Protein AF-A0A7U5PGJ9-F1 (afdb_monomer_lite)

Organism: NCBI:txid1443113

Sequence (113 aa):
MQIVEISMLERSGRTLTAISLLKGFRNTGVNAVLMATDTHRQELIERFDIPRAWLTGLNHQSLITNYTIIIDDYEH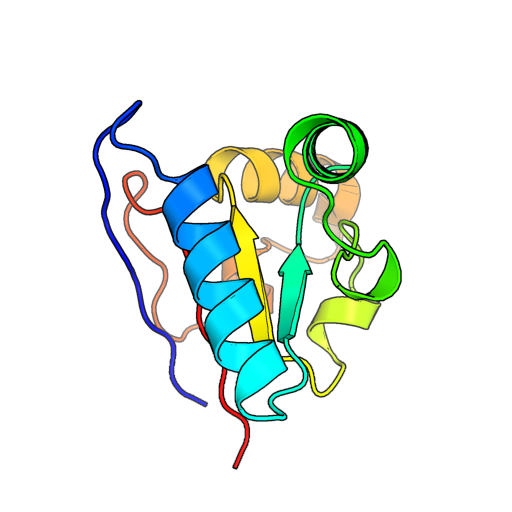VEAIWNRDFSSEGLLRPLIGGTHVCNPNATAFIFCEH

Secondary structure (DSSP, 8-state):
------B--TTSSHHHHHHHHHHHHHHTT--EEEE--HHHHHHHHHHH---GGGEE-S-GGGGSSS-EEEESSHHHHHHHHHHHTGGG--HHHHT-SS----TTB--------

Structure (mmCIF, N/CA/C/O backbone):
data_AF-A0A7U5PGJ9-F1
#
_entry.id   AF-A0A7U5PGJ9-F1
#
loop_
_atom_site.group_PDB
_atom_site.id
_atom_site.type_symbol
_atom_site.label_atom_id
_atom_site.label_alt_id
_atom_site.label_comp_id
_atom_site.label_asym_id
_atom_site.label_entity_id
_atom_site.label_seq_id
_atom_site.pdbx_PDB_ins_code
_atom_site.Cartn_x
_atom_site.Cartn_y
_atom_site.Cartn_z
_atom_site.occupancy
_atom_site.B_iso_or_equiv
_atom_site.auth_seq_id
_atom_site.auth_comp_id
_atom_site.auth_asym_id
_atom_site.auth_atom_id
_atom_site.pdbx_PDB_model_num
ATOM 1 N N . MET A 1 1 ? 5.034 -6.839 17.696 1.00 49.88 1 MET A N 1
ATOM 2 C CA . MET A 1 1 ? 4.964 -6.428 16.280 1.00 49.88 1 MET A CA 1
ATOM 3 C C . MET A 1 1 ? 4.818 -7.682 15.428 1.00 49.88 1 MET A C 1
ATOM 5 O O . MET A 1 1 ? 5.667 -8.559 15.536 1.00 49.88 1 MET A O 1
ATOM 9 N N . GLN A 1 2 ? 3.716 -7.817 14.687 1.00 50.50 2 GLN A N 1
ATOM 10 C CA . GLN A 1 2 ? 3.393 -8.993 13.865 1.00 50.50 2 GLN A CA 1
ATOM 11 C C . GLN A 1 2 ? 3.305 -8.574 12.395 1.00 50.50 2 GLN A C 1
ATOM 13 O O . GLN A 1 2 ? 2.719 -7.537 12.102 1.00 50.50 2 GLN A O 1
ATOM 18 N N . ILE A 1 3 ? 3.872 -9.385 11.500 1.00 57.16 3 ILE A N 1
ATOM 19 C CA . ILE A 1 3 ? 3.847 -9.174 10.046 1.00 57.16 3 ILE A CA 1
ATOM 20 C C . ILE A 1 3 ? 2.982 -10.264 9.416 1.00 57.16 3 ILE A C 1
ATOM 22 O O . ILE A 1 3 ? 3.091 -11.435 9.787 1.00 57.16 3 ILE A O 1
ATOM 26 N N . VAL A 1 4 ? 2.116 -9.873 8.479 1.00 56.06 4 VAL A N 1
ATOM 27 C CA . VAL A 1 4 ? 1.218 -10.775 7.745 1.00 56.06 4 VAL A CA 1
ATOM 28 C C . VAL A 1 4 ? 1.483 -10.632 6.249 1.00 56.06 4 VAL A C 1
ATOM 30 O O . VAL A 1 4 ? 1.312 -9.547 5.699 1.00 56.06 4 VAL A O 1
ATOM 33 N N . GLU A 1 5 ? 1.890 -11.732 5.613 1.00 61.78 5 GLU A N 1
ATOM 34 C CA . GLU A 1 5 ? 2.111 -11.837 4.168 1.00 61.78 5 GLU A CA 1
ATOM 35 C C . GLU A 1 5 ? 0.872 -12.397 3.475 1.00 61.78 5 GLU A C 1
ATOM 37 O O . GLU A 1 5 ? 0.350 -13.440 3.876 1.00 61.78 5 GLU A O 1
ATOM 42 N N . ILE A 1 6 ? 0.438 -11.751 2.394 1.00 62.88 6 ILE A N 1
ATOM 43 C CA . ILE A 1 6 ? -0.622 -12.274 1.531 1.00 62.88 6 ILE A CA 1
ATOM 44 C C . ILE A 1 6 ? -0.049 -12.450 0.123 1.00 62.88 6 ILE A C 1
ATOM 46 O O . ILE A 1 6 ? 0.084 -11.495 -0.648 1.00 62.88 6 ILE A O 1
ATOM 50 N N . SER A 1 7 ? 0.324 -13.690 -0.204 1.00 66.75 7 SER A N 1
ATOM 51 C CA . SER A 1 7 ? 0.789 -14.065 -1.541 1.00 66.75 7 SER A CA 1
ATOM 52 C C . SER A 1 7 ? -0.392 -14.143 -2.504 1.00 66.75 7 SER A C 1
ATOM 54 O O . SER A 1 7 ? -1.362 -14.862 -2.265 1.00 66.75 7 SER A O 1
ATOM 56 N N . MET A 1 8 ? -0.310 -13.410 -3.610 1.00 66.12 8 MET A N 1
ATOM 57 C CA . MET A 1 8 ? -1.378 -13.319 -4.602 1.00 66.12 8 MET A CA 1
ATOM 58 C C . MET A 1 8 ? -0.775 -13.352 -6.001 1.00 66.12 8 MET A C 1
ATOM 60 O O . MET A 1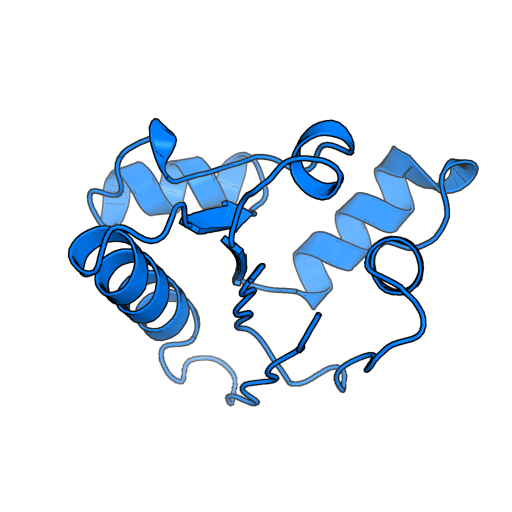 8 ? 0.208 -12.669 -6.271 1.00 66.12 8 MET A O 1
ATOM 64 N N . LEU A 1 9 ? -1.382 -14.096 -6.924 1.00 72.12 9 LEU A N 1
ATOM 65 C CA . LEU A 1 9 ? -0.944 -14.130 -8.324 1.00 72.12 9 LEU A CA 1
ATOM 66 C C . LEU A 1 9 ? -1.091 -12.753 -8.986 1.00 72.12 9 LEU A C 1
ATOM 68 O O . LEU A 1 9 ? -1.913 -11.933 -8.567 1.00 72.12 9 LEU A O 1
ATOM 72 N N . GLU A 1 10 ? -0.318 -12.480 -10.034 1.00 68.06 10 GLU A N 1
ATOM 73 C CA . GLU A 1 10 ? -0.505 -11.253 -10.810 1.00 68.06 10 GLU A CA 1
ATOM 74 C C . GLU A 1 10 ? -1.933 -11.171 -11.354 1.00 68.06 10 GLU A C 1
ATOM 76 O O . GLU A 1 10 ? -2.543 -12.181 -11.702 1.00 68.06 10 GLU A O 1
ATOM 81 N N . ARG A 1 11 ? -2.480 -9.950 -11.413 1.00 70.44 11 ARG A N 1
ATOM 82 C CA . ARG A 1 11 ? -3.838 -9.671 -11.921 1.00 70.44 11 ARG A CA 1
ATOM 83 C C . ARG A 1 11 ? -4.976 -10.372 -11.159 1.00 70.44 11 ARG A C 1
ATOM 85 O O . ARG A 1 11 ? -6.110 -10.352 -11.621 1.00 70.44 11 ARG A O 1
ATOM 92 N N . SER A 1 12 ? -4.718 -10.909 -9.965 1.00 74.88 12 SER A N 1
ATOM 93 C CA . SER A 1 12 ? -5.739 -11.529 -9.099 1.00 74.88 12 SER A CA 1
ATOM 94 C C . SER A 1 12 ? -6.527 -10.537 -8.225 1.00 74.88 12 SER A C 1
ATOM 96 O O . SER A 1 12 ? -7.267 -10.947 -7.338 1.00 74.88 12 SER A O 1
ATOM 98 N N . GLY A 1 13 ? -6.380 -9.226 -8.457 1.00 77.00 13 GLY A N 1
ATOM 99 C CA . GLY A 1 13 ? -7.016 -8.189 -7.633 1.00 77.00 13 GLY A CA 1
ATOM 100 C C . GLY A 1 13 ? -6.203 -7.779 -6.398 1.00 77.00 13 GLY A C 1
ATOM 101 O O . GLY A 1 13 ? -6.786 -7.433 -5.372 1.00 77.00 13 GLY A O 1
ATOM 102 N N . ARG A 1 14 ? -4.866 -7.791 -6.493 1.00 77.75 14 ARG A N 1
ATOM 103 C CA . ARG A 1 14 ? -3.927 -7.384 -5.424 1.00 77.75 14 ARG A CA 1
ATOM 104 C C . ARG A 1 14 ? -4.265 -6.010 -4.837 1.00 77.75 14 ARG A C 1
ATOM 106 O O . ARG A 1 14 ? -4.601 -5.909 -3.661 1.00 77.75 14 ARG A O 1
ATOM 113 N N . THR A 1 15 ? -4.329 -4.991 -5.691 1.00 81.94 15 THR A N 1
ATOM 114 C CA . THR A 1 15 ? -4.682 -3.619 -5.305 1.00 81.94 15 THR A CA 1
ATOM 115 C C . THR A 1 15 ? -6.055 -3.529 -4.638 1.00 81.94 15 THR A C 1
ATOM 117 O O . THR A 1 15 ? -6.209 -2.873 -3.612 1.00 81.94 15 THR A O 1
ATOM 120 N N . LEU A 1 16 ? -7.062 -4.248 -5.153 1.00 84.56 16 LEU A N 1
ATOM 121 C CA . LEU A 1 16 ? -8.394 -4.295 -4.534 1.00 84.56 16 LEU A CA 1
ATOM 122 C C . LEU A 1 16 ? -8.362 -4.933 -3.140 1.00 84.56 16 LEU A C 1
ATOM 124 O O . LEU A 1 16 ? -9.097 -4.506 -2.249 1.00 84.56 16 LEU A O 1
ATOM 128 N N . THR A 1 17 ? -7.499 -5.926 -2.938 1.00 83.31 17 THR A N 1
ATOM 129 C CA . THR A 1 17 ? -7.296 -6.574 -1.639 1.00 83.31 17 THR A CA 1
ATOM 130 C C . THR A 1 17 ? -6.621 -5.619 -0.660 1.00 83.31 17 THR A C 1
ATOM 132 O O . THR A 1 17 ? -7.137 -5.427 0.440 1.00 83.31 17 THR A O 1
ATOM 135 N N . ALA A 1 18 ? -5.546 -4.939 -1.073 1.00 83.69 18 ALA A N 1
ATOM 136 C CA . ALA A 1 18 ? -4.878 -3.916 -0.266 1.00 83.69 18 ALA A CA 1
ATOM 137 C C . ALA A 1 18 ? -5.840 -2.782 0.139 1.00 83.69 18 ALA A C 1
ATOM 139 O O . ALA A 1 18 ? -5.900 -2.398 1.307 1.00 83.69 18 ALA A O 1
ATOM 140 N N . ILE A 1 19 ? -6.671 -2.306 -0.795 1.00 86.62 19 ILE A N 1
ATOM 141 C CA . ILE A 1 19 ? -7.718 -1.308 -0.528 1.00 86.62 19 ILE A CA 1
ATOM 142 C C . ILE A 1 19 ? -8.769 -1.841 0.454 1.00 86.62 19 ILE A C 1
ATOM 144 O O . ILE A 1 19 ? -9.205 -1.116 1.349 1.00 86.62 19 ILE A O 1
ATOM 148 N N . SER A 1 20 ? -9.204 -3.092 0.293 1.00 85.44 20 SER A N 1
ATOM 149 C CA . SER A 1 20 ? -10.219 -3.696 1.165 1.00 85.44 20 SER A CA 1
ATOM 150 C C . SER A 1 20 ? -9.705 -3.846 2.595 1.00 85.44 20 SER A C 1
ATOM 152 O O . SER A 1 20 ? -10.433 -3.540 3.539 1.00 85.44 20 SER A O 1
ATOM 154 N N . LEU A 1 21 ? -8.436 -4.229 2.759 1.00 84.88 21 LEU A N 1
ATOM 155 C CA . LEU A 1 21 ? -7.758 -4.263 4.054 1.00 84.88 21 LEU A CA 1
ATOM 156 C C . LEU A 1 21 ? -7.656 -2.863 4.664 1.00 84.88 21 LEU A C 1
ATOM 158 O O . LEU A 1 21 ? -8.042 -2.679 5.815 1.00 84.88 21 LEU A O 1
ATOM 162 N N . LEU A 1 22 ? -7.221 -1.866 3.885 1.00 87.50 22 LEU A N 1
ATOM 163 C CA . LEU A 1 22 ? -7.138 -0.468 4.323 1.00 87.50 22 LEU A CA 1
ATOM 164 C C . LEU A 1 22 ? -8.481 0.033 4.859 1.00 87.50 22 LEU A C 1
ATOM 166 O O . LEU A 1 22 ? -8.552 0.566 5.968 1.00 87.50 22 LEU A O 1
ATOM 170 N N . LYS A 1 23 ? -9.552 -0.171 4.084 1.00 88.94 23 LYS A N 1
ATOM 171 C CA . LYS A 1 23 ? -10.919 0.195 4.472 1.00 88.94 23 LYS A CA 1
ATOM 172 C C . LYS A 1 23 ? -11.356 -0.569 5.720 1.00 88.94 23 LYS A C 1
ATOM 174 O O . LYS A 1 23 ? -11.898 0.044 6.633 1.00 88.94 23 LYS A O 1
ATOM 179 N N . GLY A 1 24 ? -11.079 -1.871 5.788 1.00 85.94 24 GLY A N 1
ATOM 180 C CA . GLY A 1 24 ? -11.361 -2.707 6.955 1.00 85.94 24 GLY A CA 1
ATOM 181 C C . GLY A 1 24 ? -10.739 -2.151 8.236 1.00 85.94 24 GLY A C 1
ATOM 182 O O . GLY A 1 24 ? -11.462 -1.892 9.193 1.00 85.94 24 GLY A O 1
ATOM 183 N N . PHE A 1 25 ? -9.432 -1.875 8.227 1.00 83.06 25 PHE A N 1
ATOM 184 C CA . PHE A 1 25 ? -8.726 -1.314 9.383 1.00 83.06 25 PHE A CA 1
ATOM 185 C C . PHE A 1 25 ? -9.242 0.059 9.792 1.00 83.06 25 PHE A C 1
ATOM 187 O O . PHE A 1 25 ? -9.503 0.309 10.970 1.00 83.06 25 PHE A O 1
ATOM 194 N N . ARG A 1 26 ? -9.428 0.957 8.823 1.00 84.69 26 ARG A N 1
ATOM 195 C CA . ARG A 1 26 ? -9.938 2.302 9.101 1.00 84.69 26 A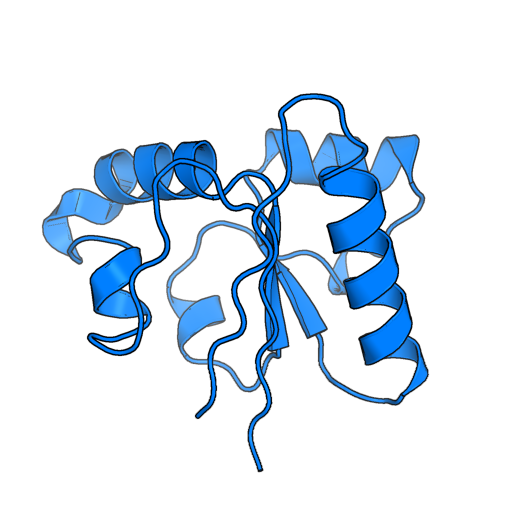RG A CA 1
ATOM 196 C C . ARG A 1 26 ? -11.348 2.264 9.685 1.00 84.69 26 ARG A C 1
ATOM 198 O O . ARG A 1 26 ? -11.625 3.000 10.629 1.00 84.69 26 ARG A O 1
ATOM 205 N N . ASN A 1 27 ? -12.202 1.361 9.203 1.00 87.62 27 ASN A N 1
ATOM 206 C CA . ASN A 1 27 ? -13.552 1.165 9.735 1.00 87.62 27 ASN A CA 1
ATOM 207 C C . ASN A 1 27 ? -13.556 0.618 11.172 1.00 87.62 27 ASN A C 1
ATOM 209 O O . ASN A 1 27 ? -14.503 0.874 11.910 1.00 87.62 27 ASN A O 1
ATOM 213 N N . THR A 1 28 ? -12.507 -0.096 11.592 1.00 81.81 28 THR A N 1
ATOM 214 C CA . THR A 1 28 ? -12.343 -0.582 12.974 1.00 81.81 28 THR A CA 1
ATOM 215 C C . THR A 1 28 ? -11.578 0.393 13.875 1.00 81.81 28 THR A C 1
ATOM 217 O O . THR A 1 28 ? -11.205 0.029 14.986 1.00 81.81 28 THR A O 1
ATOM 220 N N . GLY A 1 29 ? -11.314 1.620 13.414 1.00 79.94 29 GLY A N 1
ATOM 221 C CA . GLY A 1 29 ? -10.587 2.641 14.178 1.00 79.94 29 GLY A CA 1
ATOM 222 C C . GLY A 1 29 ? -9.067 2.456 14.206 1.00 79.94 29 GLY A C 1
ATOM 223 O O . GLY A 1 29 ? -8.376 3.202 14.895 1.00 79.94 29 GLY A O 1
ATOM 224 N N . VAL A 1 30 ? -8.529 1.499 13.445 1.00 80.69 30 VAL A N 1
ATOM 225 C CA . VAL A 1 30 ? -7.085 1.294 13.322 1.00 80.69 30 VAL A CA 1
ATOM 226 C C . VAL A 1 30 ? -6.503 2.366 12.408 1.00 80.69 30 VAL A C 1
ATOM 228 O O . VAL A 1 30 ? -7.027 2.673 11.331 1.00 80.69 30 VAL A O 1
ATOM 231 N N . ASN A 1 31 ? -5.390 2.951 12.838 1.00 78.44 31 ASN A N 1
ATOM 232 C CA . ASN A 1 31 ? -4.725 4.018 12.113 1.00 78.44 31 ASN A CA 1
ATOM 233 C C . ASN A 1 31 ? -3.906 3.461 10.934 1.00 78.44 31 ASN A C 1
ATOM 235 O O . ASN A 1 31 ? -2.690 3.372 11.020 1.00 78.44 31 ASN A O 1
ATOM 239 N N . ALA A 1 32 ? -4.560 3.055 9.840 1.00 83.25 32 ALA A N 1
ATOM 240 C CA . ALA A 1 32 ? -3.903 2.376 8.716 1.00 83.25 32 ALA A CA 1
ATOM 241 C C . ALA A 1 32 ? -3.630 3.256 7.490 1.00 83.25 32 ALA A C 1
ATOM 243 O O . ALA A 1 32 ? -4.502 3.985 7.024 1.00 83.25 32 ALA A O 1
ATOM 244 N N . VAL A 1 33 ? -2.445 3.163 6.903 1.00 86.75 33 VAL A N 1
ATOM 245 C CA . VAL A 1 33 ? -2.081 3.868 5.669 1.00 86.75 33 VAL A CA 1
ATOM 246 C C . VAL A 1 33 ? -1.661 2.884 4.592 1.00 86.75 33 VAL A C 1
ATOM 248 O O . VAL A 1 33 ? -1.062 1.853 4.886 1.00 86.75 33 VAL A O 1
ATOM 251 N N . LEU A 1 34 ? -1.947 3.223 3.339 1.00 87.06 34 LEU A N 1
ATOM 252 C CA . LEU A 1 34 ? -1.411 2.521 2.185 1.00 87.06 34 LEU A CA 1
ATOM 253 C C . LEU A 1 34 ? -0.192 3.285 1.663 1.00 87.06 34 LEU A C 1
ATOM 255 O O . LEU A 1 34 ? -0.297 4.436 1.231 1.00 87.06 34 LEU A O 1
ATOM 259 N N . MET A 1 35 ? 0.971 2.650 1.751 1.00 86.12 35 MET A N 1
ATOM 260 C CA . MET A 1 35 ? 2.225 3.151 1.217 1.00 86.12 35 MET A CA 1
ATOM 261 C C . MET A 1 35 ? 2.351 2.770 -0.254 1.00 86.12 35 MET A C 1
ATOM 263 O O . MET A 1 35 ? 2.243 1.600 -0.619 1.00 86.12 35 MET A O 1
ATOM 267 N N . ALA A 1 36 ? 2.577 3.777 -1.089 1.00 85.56 36 ALA A N 1
ATOM 268 C CA . ALA A 1 36 ? 2.691 3.615 -2.529 1.00 85.56 36 ALA A CA 1
ATOM 269 C C . ALA A 1 36 ? 3.523 4.745 -3.147 1.00 85.56 36 ALA A C 1
ATOM 271 O O . ALA A 1 36 ? 3.691 5.819 -2.556 1.00 85.56 36 ALA A O 1
ATOM 272 N N . THR A 1 37 ? 4.008 4.522 -4.368 1.00 85.75 37 THR A N 1
ATOM 273 C CA . THR A 1 37 ? 4.688 5.548 -5.173 1.00 85.75 37 THR A CA 1
ATOM 274 C C . THR A 1 37 ? 3.765 6.735 -5.454 1.00 85.75 37 THR A C 1
ATOM 276 O O . THR A 1 37 ? 2.543 6.612 -5.386 1.00 85.75 37 THR A O 1
ATOM 279 N N . ASP A 1 38 ? 4.326 7.899 -5.782 1.00 87.19 38 ASP A N 1
ATOM 280 C CA . ASP A 1 38 ? 3.535 9.106 -6.067 1.00 87.19 38 ASP A CA 1
ATOM 281 C C . ASP A 1 38 ? 2.523 8.878 -7.191 1.00 87.19 38 ASP A C 1
ATOM 283 O O . ASP A 1 38 ? 1.347 9.212 -7.039 1.00 87.19 38 ASP A O 1
ATOM 287 N N . THR A 1 39 ? 2.966 8.240 -8.274 1.00 86.94 39 THR A N 1
ATOM 288 C CA . THR A 1 39 ? 2.120 7.870 -9.412 1.00 86.94 39 THR A CA 1
ATOM 289 C C . THR A 1 39 ? 0.986 6.942 -8.986 1.00 86.94 39 THR A C 1
ATOM 291 O O . THR A 1 39 ? -0.174 7.218 -9.286 1.00 86.94 39 THR A O 1
ATOM 294 N N . HIS A 1 40 ? 1.293 5.882 -8.230 1.00 86.75 40 HIS A N 1
ATOM 295 C CA . HIS A 1 40 ? 0.281 4.913 -7.802 1.00 86.75 40 HIS A CA 1
ATOM 296 C C . HIS A 1 40 ? -0.714 5.520 -6.808 1.00 86.75 40 HIS A C 1
ATOM 298 O O . HIS A 1 40 ? -1.906 5.242 -6.869 1.00 86.75 40 HIS A O 1
ATOM 304 N N . ARG A 1 41 ? -0.281 6.437 -5.930 1.00 90.06 41 ARG A N 1
ATOM 305 C CA . ARG A 1 41 ? -1.207 7.163 -5.043 1.00 90.06 41 ARG A CA 1
ATOM 306 C C . ARG A 1 41 ? -2.216 8.003 -5.818 1.00 90.06 41 ARG A C 1
ATOM 308 O O . ARG A 1 41 ? -3.378 8.025 -5.422 1.00 90.06 41 ARG A O 1
ATOM 315 N N . GLN A 1 42 ? -1.802 8.683 -6.890 1.00 89.81 42 GLN A N 1
ATOM 316 C CA . GLN A 1 42 ? -2.748 9.433 -7.727 1.00 89.81 42 GLN A CA 1
ATOM 317 C C . GLN A 1 42 ? -3.765 8.497 -8.375 1.00 89.81 42 GLN A C 1
ATOM 319 O O . GLN A 1 42 ? -4.964 8.749 -8.284 1.00 89.81 42 GLN A O 1
ATOM 324 N N . GLU A 1 43 ? -3.305 7.367 -8.914 1.00 89.31 43 GLU A N 1
ATOM 325 C CA . GLU A 1 43 ? -4.190 6.344 -9.467 1.00 89.31 43 GLU A CA 1
ATOM 326 C C . GLU A 1 43 ? -5.208 5.841 -8.427 1.00 89.31 43 GLU A C 1
ATOM 328 O O . GLU A 1 43 ? -6.402 5.730 -8.717 1.00 89.31 43 GLU A O 1
ATOM 333 N N . LEU A 1 44 ? -4.760 5.583 -7.195 1.00 89.12 44 LEU A N 1
ATOM 334 C CA . LEU A 1 44 ? -5.619 5.135 -6.098 1.00 89.12 44 LEU A CA 1
ATOM 335 C C . LEU A 1 44 ? -6.695 6.165 -5.726 1.00 89.12 44 LEU A C 1
ATOM 337 O O . LEU A 1 44 ? -7.839 5.790 -5.458 1.00 89.12 44 LEU A O 1
ATOM 341 N N . ILE A 1 45 ? -6.348 7.452 -5.729 1.00 91.12 45 ILE A N 1
ATOM 342 C CA . ILE A 1 45 ? -7.287 8.549 -5.460 1.00 91.12 45 ILE A CA 1
ATOM 343 C C . ILE A 1 45 ? -8.320 8.645 -6.585 1.00 91.12 45 ILE A C 1
ATOM 345 O O . ILE A 1 45 ? -9.518 8.660 -6.317 1.00 91.12 45 ILE A O 1
ATOM 349 N N . GLU A 1 46 ? -7.866 8.685 -7.836 1.00 91.06 46 GLU A N 1
ATOM 350 C CA . GLU A 1 46 ? -8.721 8.925 -9.002 1.00 91.06 46 GLU A CA 1
ATOM 351 C C . GLU A 1 46 ? -9.657 7.752 -9.305 1.00 91.06 46 GLU A C 1
ATOM 353 O O . GLU A 1 46 ? -10.802 7.959 -9.708 1.00 91.06 46 GLU A O 1
ATOM 358 N N . ARG A 1 47 ? -9.187 6.512 -9.117 1.00 90.19 47 ARG A N 1
ATOM 359 C CA . ARG A 1 47 ? -9.928 5.307 -9.522 1.00 90.19 47 ARG A CA 1
ATOM 360 C C . ARG A 1 47 ? -10.724 4.654 -8.399 1.00 90.19 47 ARG A C 1
ATOM 362 O O . ARG A 1 47 ? -11.704 3.971 -8.691 1.00 90.19 47 ARG A O 1
ATOM 369 N N . PHE A 1 48 ? -10.301 4.806 -7.143 1.00 87.81 48 PHE A N 1
ATOM 370 C CA . PHE A 1 48 ? -10.861 4.049 -6.014 1.00 87.81 48 PHE A CA 1
ATOM 371 C C . PHE A 1 48 ? -11.383 4.922 -4.865 1.00 87.81 48 PHE A C 1
ATOM 373 O O . PHE A 1 48 ? -11.816 4.368 -3.846 1.00 87.81 48 PHE A O 1
ATOM 380 N N . ASP A 1 49 ? -11.366 6.250 -5.041 1.00 87.44 49 ASP A N 1
ATOM 381 C CA . ASP A 1 49 ? -11.860 7.247 -4.082 1.00 87.44 49 ASP A CA 1
ATOM 382 C C . ASP A 1 49 ? -11.260 7.052 -2.679 1.00 87.44 49 ASP A C 1
ATOM 384 O O . ASP A 1 49 ? -11.944 7.020 -1.654 1.00 87.44 49 ASP A O 1
ATOM 388 N N . ILE A 1 50 ? -9.945 6.814 -2.630 1.00 91.06 50 ILE A N 1
ATOM 389 C CA . ILE A 1 50 ? -9.229 6.649 -1.364 1.00 91.06 50 ILE A CA 1
ATOM 390 C C . ILE A 1 50 ? -8.873 8.031 -0.804 1.00 91.06 50 ILE A C 1
ATOM 392 O O . ILE A 1 50 ? -8.216 8.816 -1.496 1.00 91.06 50 ILE A O 1
ATOM 396 N N . PRO A 1 51 ? -9.239 8.348 0.456 1.00 93.19 51 PRO A N 1
ATOM 397 C CA . PRO A 1 51 ? -8.867 9.614 1.070 1.00 93.19 51 PRO A CA 1
ATOM 398 C C . PRO A 1 51 ? -7.350 9.812 1.075 1.00 93.19 51 PRO A C 1
ATOM 400 O O . PRO A 1 51 ? -6.605 8.929 1.495 1.00 93.19 51 PRO A O 1
ATOM 403 N N . ARG A 1 52 ? -6.880 11.008 0.699 1.00 91.00 52 ARG A N 1
ATOM 404 C CA . ARG A 1 52 ? -5.440 11.339 0.679 1.00 91.00 52 ARG A CA 1
ATOM 405 C C . ARG A 1 52 ? -4.741 11.068 2.012 1.00 91.00 52 ARG A C 1
ATOM 407 O O . ARG A 1 52 ? -3.607 10.615 2.018 1.00 91.00 52 ARG A O 1
ATOM 414 N N . ALA A 1 53 ? -5.429 11.301 3.130 1.00 90.69 53 ALA A N 1
ATOM 415 C CA . ALA A 1 53 ? -4.908 11.054 4.476 1.00 90.69 53 ALA A CA 1
ATOM 416 C C . ALA A 1 53 ? -4.689 9.562 4.798 1.00 90.69 53 ALA A C 1
ATOM 418 O O . ALA A 1 53 ? -4.069 9.233 5.805 1.00 90.69 53 ALA A O 1
ATOM 419 N N . TRP A 1 54 ? -5.229 8.651 3.985 1.00 90.56 54 TRP A N 1
ATOM 420 C CA . TRP A 1 54 ? -5.042 7.207 4.131 1.00 90.56 54 TRP A CA 1
ATOM 421 C C . TRP A 1 54 ? -3.905 6.680 3.260 1.00 90.56 54 TRP A C 1
ATOM 423 O O . TRP A 1 54 ? -3.642 5.482 3.266 1.00 90.56 54 TRP A O 1
ATOM 433 N N . LEU A 1 55 ? -3.243 7.555 2.509 1.00 89.38 55 LEU A N 1
ATOM 434 C CA . LEU A 1 55 ? -2.135 7.207 1.643 1.00 89.38 55 LEU A CA 1
ATOM 435 C C . LEU A 1 55 ? -0.865 7.868 2.167 1.00 89.38 55 LEU A C 1
ATOM 437 O O . LEU A 1 55 ? -0.888 9.017 2.604 1.00 89.38 55 LEU A O 1
ATOM 441 N N . THR A 1 56 ? 0.254 7.161 2.080 1.00 86.88 56 THR A N 1
ATOM 442 C CA . THR A 1 56 ? 1.566 7.734 2.374 1.00 86.88 56 THR A CA 1
ATOM 443 C C . THR A 1 56 ? 2.546 7.443 1.253 1.00 86.88 56 THR A C 1
ATOM 445 O O . THR A 1 56 ? 2.471 6.409 0.588 1.00 86.88 56 THR A O 1
ATOM 448 N N . GLY A 1 57 ? 3.444 8.390 1.004 1.00 85.19 57 GLY A N 1
ATOM 449 C CA . GLY A 1 57 ? 4.526 8.180 0.056 1.00 85.19 57 GLY A CA 1
ATOM 450 C C . GLY A 1 57 ? 5.686 7.399 0.628 1.00 85.19 57 GLY A C 1
ATOM 451 O O . GLY A 1 57 ? 5.716 7.074 1.813 1.00 85.19 57 GLY A O 1
ATOM 452 N N . LEU A 1 58 ? 6.665 7.135 -0.231 1.00 82.19 58 LEU A N 1
ATOM 453 C CA . LEU A 1 58 ? 7.924 6.526 0.173 1.00 82.19 58 LEU A CA 1
ATOM 454 C C . LEU A 1 58 ? 8.707 7.545 1.002 1.00 82.19 58 LEU A C 1
ATOM 456 O O . LEU A 1 58 ? 9.343 8.445 0.463 1.00 82.19 58 LEU A O 1
ATOM 460 N N . ASN A 1 59 ? 8.572 7.464 2.322 1.00 76.25 59 ASN A N 1
ATOM 461 C CA . ASN A 1 59 ? 9.316 8.300 3.249 1.00 76.25 59 ASN A CA 1
ATOM 462 C C . ASN A 1 59 ? 9.584 7.549 4.554 1.00 76.25 59 ASN A C 1
ATOM 464 O O . ASN A 1 59 ? 8.722 6.839 5.076 1.00 76.25 59 ASN A O 1
ATOM 468 N N . HIS A 1 60 ? 10.777 7.761 5.100 1.00 70.19 60 HIS A N 1
ATOM 469 C CA . HIS A 1 60 ? 11.236 7.125 6.330 1.00 70.19 60 HIS A CA 1
ATOM 470 C C . HIS A 1 60 ? 10.389 7.491 7.554 1.00 70.19 60 HIS A C 1
ATOM 472 O O . HIS A 1 60 ? 10.125 6.652 8.410 1.00 70.19 60 HIS A O 1
ATOM 478 N N . GLN A 1 61 ? 9.874 8.719 7.617 1.00 67.25 61 GLN A N 1
ATOM 479 C CA . GLN A 1 61 ? 9.066 9.174 8.749 1.00 67.25 61 GLN A CA 1
ATOM 480 C C . GLN A 1 61 ? 7.760 8.374 8.908 1.00 67.25 61 GLN A C 1
ATOM 482 O O . GLN A 1 61 ? 7.280 8.179 10.024 1.00 67.25 61 GLN A O 1
ATOM 487 N N . SER A 1 62 ? 7.219 7.841 7.811 1.00 65.12 62 SER A N 1
ATOM 488 C CA . SER A 1 62 ? 6.039 6.971 7.830 1.00 65.12 62 SER A CA 1
ATOM 489 C C . SER A 1 62 ? 6.321 5.590 8.409 1.00 65.12 62 SER A C 1
ATOM 491 O O . SER A 1 62 ? 5.391 4.956 8.886 1.00 65.12 62 SER A O 1
ATOM 493 N N . LEU A 1 63 ? 7.579 5.136 8.399 1.00 67.00 63 LEU A N 1
ATOM 494 C CA . LEU A 1 63 ? 7.986 3.855 8.984 1.00 67.00 63 LEU A CA 1
ATOM 495 C C . LEU A 1 63 ? 8.157 3.928 10.511 1.00 67.00 63 LEU A C 1
ATOM 497 O O . LEU A 1 63 ? 8.103 2.902 11.175 1.00 67.00 63 LEU A O 1
ATOM 501 N N . ILE A 1 64 ? 8.356 5.130 11.069 1.00 60.38 64 ILE A N 1
ATOM 502 C CA . ILE A 1 64 ? 8.637 5.358 12.503 1.00 60.38 64 ILE A CA 1
ATOM 503 C C . ILE A 1 64 ? 7.383 5.821 13.276 1.00 60.38 64 ILE A C 1
ATOM 505 O O . ILE A 1 64 ? 7.430 6.103 14.469 1.00 60.38 64 ILE A O 1
ATOM 509 N N . THR A 1 65 ? 6.244 5.958 12.602 1.00 62.12 65 THR A N 1
ATOM 510 C CA . THR A 1 65 ? 5.001 6.487 13.186 1.00 62.12 65 THR A CA 1
ATOM 511 C C . THR A 1 65 ? 4.013 5.362 13.522 1.00 62.12 65 THR A C 1
ATOM 513 O O . THR A 1 65 ? 4.077 4.297 12.918 1.00 62.12 65 THR A O 1
ATOM 516 N N . ASN A 1 66 ? 3.079 5.598 14.461 1.00 64.88 66 ASN A N 1
ATOM 517 C CA . ASN A 1 66 ? 2.051 4.629 14.898 1.00 64.88 66 ASN A CA 1
ATOM 518 C C . ASN A 1 66 ? 0.961 4.406 13.828 1.00 64.88 66 ASN A C 1
ATOM 520 O O . ASN A 1 66 ? -0.222 4.711 14.040 1.00 64.88 66 ASN A O 1
ATOM 524 N N . TYR A 1 67 ? 1.355 3.920 12.654 1.00 68.50 67 TYR A N 1
ATOM 525 C CA . TYR A 1 67 ? 0.440 3.514 11.600 1.00 68.50 67 TYR A CA 1
ATOM 526 C C . TYR A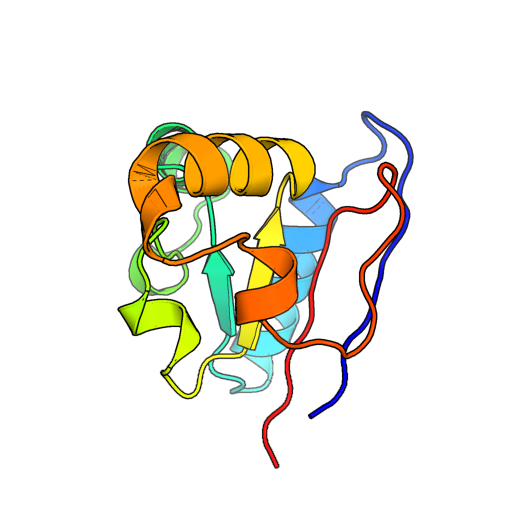 1 67 ? 0.521 2.020 11.330 1.00 68.50 67 TYR A C 1
ATOM 528 O O . TYR A 1 67 ? 1.583 1.403 11.324 1.00 68.50 67 TYR A O 1
ATOM 536 N N . THR A 1 68 ? -0.627 1.464 10.968 1.00 74.88 68 THR A N 1
ATOM 537 C CA . THR A 1 68 ? -0.686 0.204 10.248 1.00 74.88 68 THR A CA 1
ATOM 538 C C . THR A 1 68 ? -0.307 0.437 8.789 1.00 74.88 68 THR A C 1
ATOM 540 O O . THR A 1 68 ? -1.085 1.045 8.060 1.00 74.88 68 THR A O 1
ATOM 543 N N . ILE A 1 69 ? 0.855 -0.028 8.332 1.00 79.62 69 ILE A N 1
ATOM 544 C CA . ILE A 1 69 ? 1.287 0.177 6.941 1.00 79.62 69 ILE A CA 1
ATOM 545 C C . ILE A 1 69 ? 0.861 -1.003 6.067 1.00 79.62 69 ILE A C 1
ATOM 547 O O . ILE A 1 69 ? 1.197 -2.154 6.343 1.00 79.62 69 ILE A O 1
ATOM 551 N N . ILE A 1 70 ? 0.150 -0.691 4.987 1.00 82.88 70 ILE A N 1
ATOM 552 C CA . ILE A 1 70 ? -0.190 -1.593 3.887 1.00 82.88 70 ILE A CA 1
ATOM 553 C C . ILE A 1 70 ? 0.646 -1.164 2.680 1.00 82.88 70 ILE A C 1
ATOM 555 O O . ILE A 1 70 ? 0.533 -0.024 2.252 1.00 82.88 70 ILE A O 1
ATOM 559 N N . ILE A 1 71 ? 1.468 -2.034 2.106 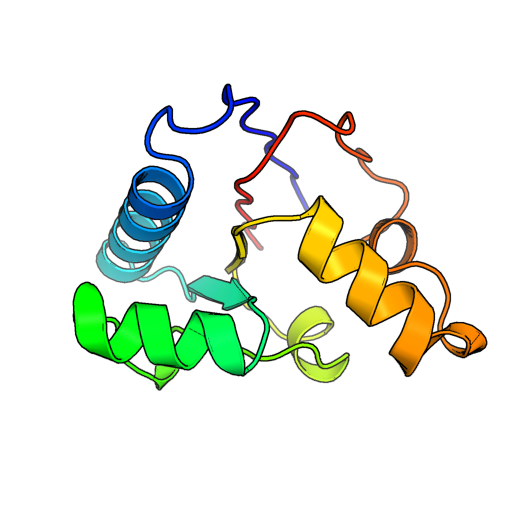1.00 81.31 71 ILE A N 1
ATOM 560 C CA . ILE A 1 71 ? 2.186 -1.740 0.854 1.00 81.31 71 ILE A CA 1
ATOM 561 C C . ILE A 1 71 ? 1.497 -2.490 -0.292 1.00 81.31 71 ILE A C 1
ATOM 563 O O . ILE A 1 71 ? 1.356 -3.711 -0.250 1.00 81.31 71 ILE A O 1
ATOM 567 N N . ASP A 1 72 ? 1.038 -1.759 -1.302 1.00 78.88 72 ASP A N 1
ATOM 568 C CA . ASP A 1 72 ? 0.629 -2.356 -2.577 1.00 78.88 72 ASP A CA 1
ATOM 569 C C . ASP A 1 72 ? 1.836 -2.355 -3.521 1.00 78.88 72 ASP A C 1
ATOM 571 O O . ASP A 1 72 ? 2.623 -1.411 -3.511 1.00 78.88 72 ASP A O 1
ATOM 575 N N . ASP A 1 73 ? 1.987 -3.414 -4.310 1.00 76.12 73 ASP A N 1
ATOM 576 C CA . ASP A 1 73 ? 3.139 -3.650 -5.192 1.00 76.12 73 ASP A CA 1
ATOM 577 C C . ASP A 1 73 ? 4.513 -3.530 -4.492 1.00 76.12 73 ASP A C 1
ATOM 579 O O . ASP A 1 73 ? 5.326 -2.643 -4.767 1.00 76.12 73 ASP A O 1
ATOM 583 N N . TYR A 1 74 ? 4.765 -4.436 -3.538 1.00 77.06 74 TYR A N 1
ATOM 584 C CA . TYR A 1 74 ? 5.973 -4.414 -2.709 1.00 77.06 74 TYR A CA 1
ATOM 585 C C . TYR A 1 74 ? 7.269 -4.398 -3.516 1.00 77.06 74 TYR A C 1
ATOM 587 O O . TYR A 1 74 ? 8.158 -3.622 -3.188 1.00 77.06 74 TYR A O 1
ATOM 595 N N . GLU A 1 75 ? 7.390 -5.230 -4.551 1.00 77.19 75 GLU A N 1
ATOM 596 C CA . GLU A 1 75 ? 8.623 -5.309 -5.341 1.00 77.19 75 GLU A CA 1
ATOM 597 C C . GLU A 1 75 ? 8.937 -3.970 -6.007 1.00 77.19 75 GLU A C 1
ATOM 599 O O . GLU A 1 75 ? 10.078 -3.507 -5.984 1.00 77.19 75 GLU A O 1
ATOM 604 N N . HIS A 1 76 ? 7.915 -3.312 -6.558 1.00 80.06 76 HIS A N 1
ATOM 605 C CA . HIS A 1 76 ? 8.083 -2.008 -7.178 1.00 80.06 76 HIS A CA 1
ATOM 606 C C . HIS A 1 76 ? 8.444 -0.928 -6.152 1.00 80.06 76 HIS A C 1
ATOM 608 O O . HIS A 1 76 ? 9.353 -0.123 -6.379 1.00 80.06 76 HIS A O 1
ATOM 614 N N . VAL A 1 77 ? 7.772 -0.936 -4.999 1.00 82.00 77 VAL A N 1
ATOM 615 C CA . VAL A 1 77 ? 8.055 -0.027 -3.882 1.00 82.00 77 VAL A CA 1
ATOM 616 C C . VAL A 1 77 ? 9.472 -0.235 -3.337 1.00 82.00 77 VAL A C 1
ATOM 618 O O . VAL A 1 77 ? 10.202 0.737 -3.150 1.00 82.00 77 VAL A O 1
ATOM 621 N N . GLU A 1 78 ? 9.892 -1.483 -3.140 1.00 81.88 78 GLU A N 1
ATOM 622 C CA . GLU A 1 78 ? 11.228 -1.851 -2.673 1.00 81.88 78 GLU A CA 1
ATOM 623 C C . GLU A 1 78 ? 12.302 -1.446 -3.689 1.00 81.88 78 GLU A C 1
ATOM 625 O O . GLU A 1 78 ? 13.327 -0.885 -3.305 1.00 81.88 78 GLU A O 1
ATOM 630 N N . ALA A 1 79 ? 12.071 -1.664 -4.985 1.00 84.25 79 ALA A N 1
ATOM 631 C CA . ALA A 1 79 ? 13.010 -1.268 -6.030 1.00 84.25 79 ALA A CA 1
ATOM 632 C C . ALA A 1 79 ? 13.241 0.251 -6.054 1.00 84.25 79 ALA A C 1
ATOM 634 O O . ALA A 1 79 ? 14.383 0.702 -6.165 1.00 84.25 79 ALA A O 1
ATOM 635 N N . ILE A 1 80 ? 12.174 1.044 -5.923 1.00 85.56 80 ILE A N 1
ATOM 636 C CA . ILE A 1 80 ? 12.278 2.507 -5.862 1.00 85.56 80 ILE A CA 1
ATOM 637 C C . ILE A 1 80 ? 12.957 2.939 -4.568 1.00 85.56 80 ILE A C 1
ATOM 639 O O . ILE A 1 80 ? 13.867 3.765 -4.611 1.00 85.56 80 ILE A O 1
ATOM 643 N N . TRP A 1 81 ? 12.577 2.344 -3.437 1.00 85.38 81 TRP A N 1
ATOM 644 C CA . TRP A 1 81 ? 13.189 2.655 -2.153 1.00 85.38 81 TRP A CA 1
ATOM 645 C C . TRP A 1 81 ? 14.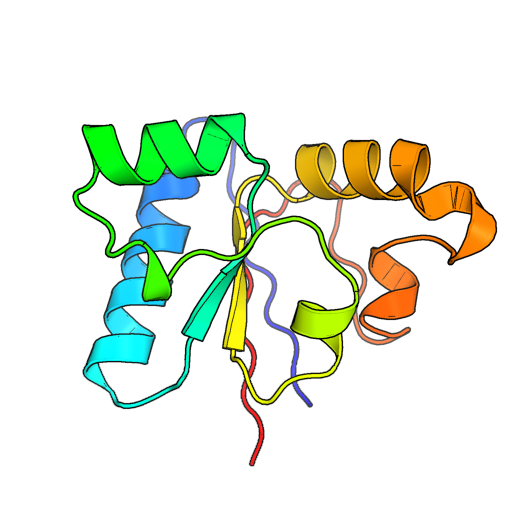700 2.431 -2.179 1.00 85.38 81 TRP A C 1
ATOM 647 O O . TRP A 1 81 ? 15.477 3.321 -1.853 1.00 85.38 81 TRP A O 1
ATOM 657 N N . ASN A 1 82 ? 15.127 1.249 -2.619 1.00 83.94 82 ASN A N 1
ATOM 658 C CA . ASN A 1 82 ? 16.536 0.870 -2.623 1.00 83.94 82 ASN A CA 1
ATOM 659 C C . ASN A 1 82 ? 17.362 1.717 -3.600 1.00 83.94 82 ASN A C 1
ATOM 661 O O . ASN A 1 82 ? 18.568 1.861 -3.412 1.00 83.94 82 ASN A O 1
ATOM 665 N N . ARG A 1 83 ? 16.728 2.277 -4.637 1.00 85.81 83 ARG A N 1
ATOM 666 C CA . ARG A 1 83 ? 17.362 3.222 -5.559 1.00 85.81 83 ARG A CA 1
ATOM 667 C C . ARG A 1 83 ? 17.515 4.605 -4.924 1.00 85.81 83 ARG A C 1
ATOM 669 O O . ARG A 1 83 ? 18.605 5.169 -4.972 1.00 85.81 83 ARG A O 1
ATOM 676 N N . ASP A 1 84 ? 16.441 5.131 -4.341 1.00 85.56 84 ASP A N 1
ATOM 677 C CA . ASP A 1 84 ? 16.351 6.536 -3.929 1.00 85.56 84 ASP A CA 1
ATOM 678 C C . ASP A 1 84 ? 16.887 6.770 -2.499 1.00 85.56 84 ASP A C 1
ATOM 680 O O . ASP A 1 84 ? 17.364 7.861 -2.192 1.00 85.56 84 ASP A O 1
ATOM 684 N N . PHE A 1 85 ? 16.906 5.729 -1.658 1.00 81.06 85 PHE A N 1
ATOM 685 C CA . PHE A 1 85 ? 17.356 5.752 -0.257 1.00 81.06 85 PHE A CA 1
ATOM 686 C C . PHE A 1 85 ? 18.479 4.737 0.013 1.00 81.06 85 PHE A C 1
ATOM 688 O O . PHE A 1 85 ? 18.595 4.190 1.107 1.00 81.06 85 PHE A O 1
ATOM 695 N N . SER A 1 86 ? 19.336 4.464 -0.979 1.00 75.88 86 SER A N 1
ATOM 696 C CA . SER A 1 86 ? 20.387 3.430 -0.886 1.00 75.88 86 SER A CA 1
ATOM 697 C C . SER A 1 86 ? 21.315 3.565 0.335 1.00 75.88 86 SER A C 1
ATOM 699 O O . SER A 1 86 ? 21.770 2.558 0.876 1.00 75.88 86 SER A O 1
ATOM 701 N N . SER A 1 87 ? 21.563 4.791 0.810 1.00 76.62 87 SER A N 1
ATOM 702 C CA . SER A 1 87 ? 22.353 5.077 2.016 1.00 76.62 87 SER A CA 1
ATOM 703 C C . SER A 1 87 ? 21.662 4.698 3.327 1.00 76.62 87 SER A C 1
ATOM 705 O O . SER A 1 87 ? 22.330 4.567 4.350 1.00 76.62 87 SER A O 1
ATOM 707 N N . GLU A 1 88 ? 20.339 4.554 3.313 1.00 71.75 88 GLU A N 1
ATOM 708 C CA . GLU A 1 88 ? 19.522 4.225 4.485 1.00 71.75 88 GLU A CA 1
ATOM 709 C C . GLU A 1 88 ? 19.394 2.709 4.681 1.00 71.75 88 GLU A C 1
ATOM 711 O O . GLU A 1 88 ? 19.012 2.246 5.751 1.00 71.75 88 GLU A O 1
ATOM 716 N N . GLY A 1 89 ? 19.776 1.922 3.673 1.00 73.25 89 GLY A N 1
ATOM 717 C CA . GLY A 1 89 ? 19.619 0.474 3.659 1.00 73.25 89 GLY A CA 1
ATOM 718 C C . GLY A 1 89 ? 18.378 0.030 2.888 1.00 73.25 89 GLY A C 1
ATOM 719 O O . GLY A 1 89 ? 17.624 0.829 2.335 1.00 73.25 89 GLY A O 1
ATOM 720 N N . LEU A 1 90 ? 18.194 -1.287 2.806 1.00 72.88 90 LEU A N 1
ATOM 721 C CA . LEU A 1 90 ? 17.077 -1.863 2.067 1.00 72.88 90 LEU A CA 1
ATOM 722 C C . LEU A 1 90 ? 15.753 -1.604 2.815 1.00 72.88 90 LEU A C 1
ATOM 724 O O . LEU A 1 90 ? 15.727 -1.578 4.047 1.00 72.88 90 LEU A O 1
ATOM 728 N N . LEU A 1 91 ? 14.638 -1.467 2.093 1.00 75.00 91 LEU A N 1
ATOM 729 C CA . LEU A 1 91 ? 13.324 -1.265 2.724 1.00 75.00 91 LEU A CA 1
ATOM 730 C C . LEU A 1 91 ? 12.966 -2.418 3.675 1.00 75.00 91 LEU A C 1
ATOM 732 O O . LEU A 1 91 ? 12.523 -2.197 4.799 1.00 75.00 91 LEU A O 1
ATOM 736 N N . ARG A 1 92 ? 13.211 -3.658 3.239 1.00 71.44 92 ARG A N 1
ATOM 737 C CA . ARG A 1 92 ? 12.865 -4.883 3.980 1.00 71.44 92 ARG A CA 1
ATOM 738 C C . ARG A 1 92 ? 13.547 -5.024 5.340 1.00 71.44 92 ARG A C 1
ATOM 740 O O . ARG A 1 92 ? 12.890 -5.423 6.289 1.00 71.44 92 ARG A O 1
ATOM 747 N N . PRO A 1 93 ? 14.853 -4.752 5.481 1.00 67.94 93 PRO A N 1
ATOM 748 C CA . PRO A 1 93 ? 15.503 -4.752 6.783 1.00 67.94 93 PRO A CA 1
ATOM 749 C C . PRO A 1 93 ? 15.150 -3.530 7.633 1.00 67.94 93 PRO A C 1
ATOM 751 O O . PRO A 1 93 ? 15.206 -3.642 8.854 1.00 67.94 93 PRO A O 1
ATOM 754 N N . LEU A 1 94 ? 14.772 -2.393 7.031 1.00 67.19 94 LEU A N 1
ATOM 755 C CA . LEU A 1 94 ? 14.320 -1.198 7.762 1.00 67.19 94 LEU A CA 1
ATOM 756 C C . LEU A 1 94 ? 12.950 -1.396 8.417 1.00 67.19 94 LEU A C 1
ATOM 758 O O . LEU A 1 94 ? 12.729 -0.924 9.527 1.00 67.19 94 LEU A O 1
ATOM 762 N N . ILE A 1 95 ? 12.077 -2.188 7.796 1.00 63.28 95 ILE A N 1
ATOM 763 C CA . ILE A 1 95 ? 10.885 -2.739 8.462 1.00 63.28 95 ILE A CA 1
ATOM 764 C C . ILE A 1 95 ? 11.224 -3.895 9.439 1.00 63.28 95 ILE A C 1
ATOM 766 O O . ILE A 1 95 ? 10.328 -4.445 10.077 1.00 63.28 95 ILE A O 1
ATOM 770 N N . GLY A 1 96 ? 12.514 -4.223 9.610 1.00 45.28 96 GLY A N 1
ATOM 771 C CA . GLY A 1 96 ? 13.063 -5.195 10.559 1.00 45.28 96 GLY A CA 1
ATOM 772 C C . GLY A 1 96 ? 13.324 -6.588 9.970 1.00 45.28 96 GLY A C 1
ATOM 773 O O . GLY A 1 96 ? 12.569 -7.090 9.145 1.00 45.28 96 GLY A O 1
ATOM 774 N N . GLY A 1 97 ? 14.364 -7.270 10.478 1.00 37.28 97 GLY A N 1
ATOM 775 C CA . GLY A 1 97 ? 14.634 -8.715 10.344 1.00 37.28 97 GLY A CA 1
ATOM 776 C C . GLY A 1 97 ? 13.586 -9.615 11.016 1.00 37.28 97 GLY A C 1
ATOM 777 O O . GLY A 1 97 ? 13.910 -10.590 11.687 1.00 37.28 97 GLY A O 1
ATOM 778 N N . THR A 1 98 ? 12.321 -9.293 10.805 1.00 31.84 98 THR A N 1
ATOM 779 C CA . THR A 1 98 ? 11.147 -10.106 11.071 1.00 31.84 98 THR A CA 1
ATOM 780 C C . THR A 1 98 ? 10.407 -10.192 9.739 1.00 31.84 98 THR A C 1
ATOM 782 O O . THR A 1 98 ? 9.971 -9.193 9.196 1.00 31.84 98 THR A O 1
ATOM 785 N N . HIS A 1 99 ? 10.400 -11.403 9.179 1.00 40.84 99 HIS A N 1
ATOM 786 C CA . HIS A 1 99 ? 9.641 -11.930 8.033 1.00 40.84 99 HIS A CA 1
ATOM 787 C C . HIS A 1 99 ? 9.507 -11.073 6.758 1.00 40.84 99 HIS A C 1
ATOM 789 O O . HIS A 1 99 ? 8.445 -10.646 6.330 1.00 40.84 99 HIS A O 1
ATOM 795 N N . VAL A 1 100 ? 10.659 -10.977 6.106 1.00 30.58 100 VAL A N 1
ATOM 796 C CA . VAL A 1 100 ? 10.960 -10.874 4.669 1.00 30.58 100 VAL A CA 1
ATOM 797 C C . VAL A 1 100 ? 10.083 -11.843 3.818 1.00 30.58 100 VAL A C 1
ATOM 799 O O . VAL A 1 100 ? 10.320 -13.046 3.811 1.00 30.58 100 VAL A O 1
ATOM 802 N N . CYS A 1 101 ? 9.110 -11.312 3.055 1.00 40.97 101 CYS A N 1
ATOM 803 C CA . CYS A 1 101 ? 8.140 -12.032 2.188 1.00 40.97 101 CYS A CA 1
ATOM 804 C C . CYS A 1 101 ? 8.582 -12.305 0.738 1.00 40.97 101 CYS A C 1
ATOM 806 O O . CYS A 1 101 ? 9.067 -11.388 0.085 1.00 40.97 101 CYS A O 1
ATOM 808 N N . ASN A 1 102 ? 8.432 -13.537 0.250 1.00 35.25 102 ASN A N 1
ATOM 809 C CA . ASN A 1 102 ? 8.811 -14.027 -1.089 1.00 35.25 102 ASN A CA 1
ATOM 810 C C . ASN A 1 102 ? 8.491 -13.003 -2.214 1.00 35.25 102 ASN A C 1
ATOM 812 O O . ASN A 1 102 ? 7.464 -12.338 -2.102 1.00 35.25 102 ASN A O 1
ATOM 816 N N . PRO A 1 103 ? 9.292 -12.888 -3.300 1.00 40.56 103 PRO A N 1
ATOM 817 C CA . PRO A 1 103 ? 9.022 -11.993 -4.447 1.00 40.56 103 PRO A CA 1
ATOM 818 C C . PRO A 1 103 ? 7.569 -11.999 -4.991 1.00 40.56 103 PRO A C 1
ATOM 820 O O . PRO A 1 103 ? 7.129 -11.082 -5.664 1.00 40.56 103 PRO A O 1
ATOM 823 N N . ASN A 1 104 ? 6.746 -12.989 -4.639 1.00 38.12 104 ASN A N 1
ATOM 824 C CA . ASN A 1 104 ? 5.374 -13.131 -5.125 1.00 38.12 104 ASN A CA 1
ATOM 825 C C . ASN A 1 104 ? 4.234 -12.600 -4.205 1.00 38.12 104 ASN A C 1
ATOM 827 O O . ASN A 1 104 ? 3.080 -12.976 -4.436 1.00 38.12 104 ASN A O 1
ATOM 831 N N . ALA A 1 105 ? 4.478 -11.776 -3.170 1.00 36.41 105 ALA A N 1
ATOM 832 C CA . ALA A 1 105 ? 3.433 -11.331 -2.215 1.00 36.41 105 ALA A CA 1
ATOM 833 C C . ALA A 1 105 ? 3.274 -9.807 -2.042 1.00 36.41 105 ALA A C 1
ATOM 835 O O . ALA A 1 105 ? 4.230 -9.055 -2.203 1.00 36.41 105 ALA A O 1
ATOM 836 N N . THR A 1 106 ? 2.040 -9.334 -1.778 1.00 52.09 106 THR A N 1
ATOM 837 C CA . THR A 1 106 ? 1.647 -7.944 -2.124 1.00 52.09 106 THR A CA 1
ATOM 838 C C . THR A 1 106 ? 0.548 -7.294 -1.246 1.00 52.09 106 THR A C 1
ATOM 840 O O . THR A 1 106 ? -0.240 -6.498 -1.748 1.00 52.09 106 THR A O 1
ATOM 843 N N . ALA A 1 107 ? 0.437 -7.606 0.052 1.00 35.25 107 ALA A N 1
ATOM 844 C CA . ALA A 1 107 ? -0.356 -6.792 0.996 1.00 35.25 107 ALA A CA 1
ATOM 845 C C . ALA A 1 107 ? 0.114 -6.989 2.450 1.00 35.25 107 ALA A C 1
ATOM 847 O O . ALA A 1 107 ? 0.523 -8.094 2.807 1.00 35.25 107 ALA A O 1
ATOM 848 N N . PHE A 1 108 ? 0.042 -5.930 3.274 1.00 51.62 108 PHE A N 1
ATOM 849 C CA . PHE A 1 108 ? 0.680 -5.846 4.601 1.00 51.62 108 PHE A CA 1
ATOM 850 C C . PHE A 1 108 ? -0.310 -5.379 5.665 1.00 51.62 108 PHE A C 1
ATOM 852 O O . PHE A 1 108 ? -1.206 -4.597 5.376 1.00 51.62 108 PHE A O 1
ATOM 859 N N . ILE A 1 109 ? -0.150 -5.850 6.898 1.00 40.22 109 ILE A N 1
ATOM 860 C CA . ILE A 1 109 ? -0.956 -5.462 8.057 1.00 40.22 109 ILE A CA 1
ATOM 861 C C . ILE A 1 109 ? 0.006 -5.245 9.219 1.00 40.22 109 ILE A C 1
ATOM 863 O O . ILE A 1 109 ? 0.857 -6.091 9.477 1.00 40.22 109 ILE A O 1
ATOM 867 N N . PHE A 1 110 ? -0.168 -4.148 9.943 1.00 41.25 110 PHE A N 1
ATOM 868 C CA . PHE A 1 110 ? 0.544 -3.837 11.177 1.00 41.25 110 PHE A CA 1
ATOM 869 C C . PHE A 1 110 ? -0.481 -3.695 12.301 1.00 41.25 110 PHE A C 1
ATOM 871 O O . PHE A 1 110 ? -1.515 -3.064 12.118 1.00 41.25 110 PHE A O 1
ATOM 878 N N . CYS A 1 111 ? -0.184 -4.242 13.470 1.00 30.75 111 CYS A N 1
ATOM 879 C CA . CYS A 1 111 ? -0.855 -3.891 14.715 1.00 30.75 111 CYS A CA 1
ATOM 880 C C . CYS A 1 111 ? 0.237 -3.515 15.715 1.00 30.75 111 CYS A C 1
ATOM 882 O O . CYS A 1 111 ? 1.115 -4.336 16.004 1.00 30.75 111 CYS A O 1
ATOM 884 N N . GLU A 1 112 ? 0.183 -2.294 16.239 1.00 33.41 112 GLU A N 1
ATOM 885 C CA . GLU A 1 112 ? 0.740 -2.020 17.560 1.00 33.41 112 GLU A CA 1
ATOM 886 C C . GLU A 1 112 ? -0.324 -2.376 18.602 1.00 33.41 112 GLU A C 1
ATOM 888 O O . GLU A 1 112 ? -1.509 -2.093 18.410 1.00 33.41 112 GLU A O 1
ATOM 893 N N . HIS A 1 113 ? 0.107 -3.059 19.662 1.00 39.12 113 HIS A N 1
ATOM 894 C CA . HIS A 1 113 ? -0.630 -3.098 20.920 1.00 39.12 113 HIS A CA 1
ATOM 895 C C . HIS A 1 113 ? -0.316 -1.832 21.706 1.00 39.12 113 HIS A C 1
ATOM 897 O O . HIS A 1 113 ? 0.878 -1.456 21.708 1.00 39.12 113 HIS A O 1
#

Radius of gyration: 13.18 Å; chains: 1; bounding box: 36×26×33 Å

Foldseek 3Di:
DDKDWDFDAPPRCLVVVQVVVLCVCVVVVAQAAEEDAPVVLVVCCVPPVDDPSRYDYPDLVVLVDRYWYWYFPVVVSQVVCCVPVVVVPTPVCSNNPPDDDDNRTGTITDDDD

pLDDT: mean 72.59, std 17.41, range [30.58, 93.19]